Protein AF-A0A950SVM2-F1 (afdb_monomer)

Foldseek 3Di:
DKDWDAQEAEQQDDFPAFRTAIFDDDPNHTDPPWDKDKDDPPQQWDDDPRTITGRDHRNDFDWDKIKMFTDDPRDGPDIDIGIHGHDYWADAFDKDFDQDDWTAAPQAIWGFDDADPVQGQWGFIDGVNHGLPFIAGMWGQHDRRWIWGQHRVRWIWTWDDDPPRTDTDTDHDD

Secondary structure (DSSP, 8-state):
-EEES--EEETTPPTT-EEEEEEEEETTEE-TT-EEEEE-TT-SEEEETTEEEE-S---S-EEEEEEEEEEETTEEEEEEEEEEEEE--PPTT-EEETT--EEEETTEEEEEEEEPSSSTT-EEEEETTEEEEEEESEEEEETTTEEEEE-TTS-EEEEE--SSS-EEEEE---

Solvent-accessible surface area (backbone atoms only — not comparable to full-atom values): 9611 Å² total; per-residue (Å²): 84,68,47,69,77,48,50,71,46,47,23,55,39,53,60,70,42,70,58,24,52,54,49,42,31,58,99,86,41,76,58,80,84,55,46,72,47,72,63,57,96,82,41,49,52,40,77,54,97,61,17,41,18,28,48,28,80,39,82,66,57,46,77,44,78,43,37,37,36,37,30,44,97,89,37,79,78,41,76,41,76,44,65,35,38,27,41,64,39,39,58,64,74,45,69,37,50,87,58,45,67,74,50,38,24,83,92,40,41,36,34,48,48,63,69,37,86,92,44,77,81,23,11,30,36,18,52,74,84,41,74,70,89,44,53,25,40,36,42,35,23,30,89,52,28,38,44,34,33,28,31,94,87,69,47,21,29,36,57,45,83,54,101,83,79,44,48,77,44,82,52,66,78,127

Structure (mmCIF, N/CA/C/O backbone):
data_AF-A0A950SVM2-F1
#
_entry.id   AF-A0A950SVM2-F1
#
loop_
_atom_site.group_PDB
_atom_site.id
_atom_site.type_symbol
_atom_site.label_atom_id
_atom_site.label_alt_id
_atom_site.label_comp_id
_atom_site.label_asym_id
_atom_site.label_entity_id
_atom_site.label_seq_id
_atom_site.pdbx_PDB_ins_code
_atom_site.Cartn_x
_atom_site.Cartn_y
_atom_site.Cartn_z
_atom_site.occupancy
_atom_site.B_iso_or_equiv
_atom_site.auth_seq_id
_atom_site.auth_comp_id
_atom_site.auth_asym_id
_atom_site.auth_atom_id
_atom_site.pdbx_PDB_model_num
ATOM 1 N N . MET A 1 1 ? -11.374 -8.006 24.931 1.00 88.31 1 MET A N 1
ATOM 2 C CA . MET A 1 1 ? -10.190 -7.832 24.073 1.00 88.31 1 MET A CA 1
ATOM 3 C C . MET A 1 1 ? -10.632 -7.318 22.719 1.00 88.31 1 MET A C 1
ATOM 5 O O . MET A 1 1 ? -11.388 -8.010 22.036 1.00 88.31 1 MET A O 1
ATOM 9 N N . ILE A 1 2 ? -10.161 -6.131 22.343 1.00 92.56 2 ILE A N 1
ATOM 10 C CA . ILE A 1 2 ? -10.282 -5.590 20.989 1.00 92.56 2 ILE A CA 1
ATOM 11 C C . ILE A 1 2 ? -9.161 -6.179 20.123 1.00 92.56 2 ILE A C 1
ATOM 13 O O . ILE A 1 2 ? -8.022 -6.293 20.571 1.00 92.56 2 ILE A O 1
ATOM 17 N N . ALA A 1 3 ? -9.475 -6.564 18.891 1.00 90.25 3 ALA A N 1
ATOM 18 C CA . ALA A 1 3 ? -8.517 -7.049 17.905 1.00 90.25 3 ALA A CA 1
ATOM 19 C C . ALA A 1 3 ? -8.585 -6.212 16.621 1.00 90.25 3 ALA A C 1
ATOM 21 O O . ALA A 1 3 ? -9.658 -5.727 16.259 1.00 90.25 3 ALA A O 1
ATOM 22 N N . LEU A 1 4 ? -7.445 -6.101 15.932 1.00 91.31 4 LEU A N 1
ATOM 23 C CA . LEU A 1 4 ? -7.288 -5.434 14.640 1.00 91.31 4 LEU A CA 1
ATOM 24 C C . LEU A 1 4 ? -6.599 -6.384 13.652 1.00 91.31 4 LEU A C 1
ATOM 26 O O . LEU A 1 4 ? -5.620 -7.043 13.995 1.00 91.31 4 LEU A O 1
ATOM 30 N N . SER A 1 5 ? -7.107 -6.459 12.422 1.00 86.38 5 SER A N 1
ATOM 31 C CA . SER A 1 5 ? -6.646 -7.444 11.433 1.00 86.38 5 SER A CA 1
ATOM 32 C C . SER A 1 5 ? -5.294 -7.131 10.777 1.00 86.38 5 SER A C 1
ATOM 34 O O . SER A 1 5 ? -4.637 -8.049 10.293 1.00 86.38 5 SER A O 1
ATOM 36 N N . ILE A 1 6 ? -4.894 -5.858 10.699 1.00 83.06 6 ILE A N 1
ATOM 37 C CA . ILE A 1 6 ? -3.681 -5.394 10.003 1.00 83.06 6 ILE A CA 1
ATOM 38 C C . ILE A 1 6 ? -3.076 -4.233 10.796 1.00 83.06 6 ILE A C 1
ATOM 40 O O . ILE A 1 6 ? -3.796 -3.353 11.257 1.00 83.06 6 ILE A O 1
ATOM 44 N N . THR A 1 7 ? -1.749 -4.210 10.909 1.00 88.44 7 THR A N 1
ATOM 45 C CA . THR A 1 7 ? -1.000 -3.186 11.657 1.00 88.44 7 THR A CA 1
ATOM 46 C C . THR A 1 7 ? 0.146 -2.576 10.849 1.00 88.44 7 THR A C 1
ATOM 48 O O . THR A 1 7 ? 1.029 -1.939 11.409 1.00 88.44 7 THR A O 1
ATOM 51 N N . THR A 1 8 ? 0.198 -2.782 9.532 1.00 90.38 8 THR A N 1
ATOM 52 C CA . THR A 1 8 ? 1.242 -2.208 8.667 1.00 90.38 8 THR A C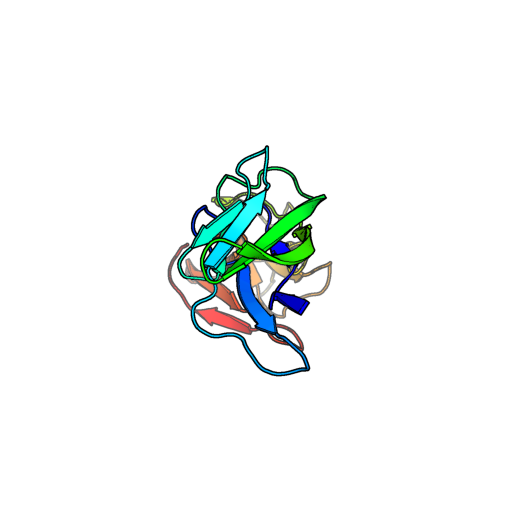A 1
ATOM 53 C C . THR A 1 8 ? 0.631 -1.692 7.375 1.00 90.38 8 THR A C 1
ATOM 55 O O . THR A 1 8 ? -0.076 -2.437 6.700 1.00 90.38 8 THR A O 1
ATOM 58 N N . ILE A 1 9 ? 0.912 -0.434 7.032 1.00 90.62 9 ILE A N 1
ATOM 59 C CA . ILE A 1 9 ? 0.386 0.241 5.838 1.00 90.62 9 ILE A CA 1
ATOM 60 C C . ILE A 1 9 ? 1.458 1.126 5.178 1.00 90.62 9 ILE A C 1
ATOM 62 O O . ILE A 1 9 ? 2.388 1.565 5.855 1.00 90.62 9 ILE A O 1
ATOM 66 N N . PRO A 1 10 ? 1.364 1.406 3.868 1.00 89.62 10 PRO A N 1
ATOM 67 C CA . PRO A 1 10 ? 2.272 2.330 3.188 1.00 89.62 10 PRO A CA 1
ATOM 68 C C . PRO A 1 10 ? 2.123 3.783 3.662 1.00 89.62 10 PRO A C 1
ATOM 70 O O . PRO A 1 10 ? 1.019 4.255 3.938 1.00 89.62 10 PRO A O 1
ATOM 73 N N . GLN A 1 11 ? 3.223 4.532 3.668 1.00 89.31 11 GLN A N 1
ATOM 74 C CA . GLN A 1 11 ? 3.195 5.996 3.674 1.00 89.31 11 GLN A CA 1
ATOM 75 C C . GLN A 1 11 ? 2.375 6.497 2.471 1.00 89.31 11 GLN A C 1
ATOM 77 O O . GLN A 1 11 ? 2.307 5.838 1.435 1.00 89.31 11 GLN A O 1
ATOM 82 N N . TYR A 1 12 ? 1.717 7.648 2.619 1.00 87.88 12 TYR A N 1
ATOM 83 C CA . TYR A 1 12 ? 0.799 8.213 1.617 1.00 87.88 12 TYR A CA 1
ATOM 84 C C . TYR A 1 12 ? -0.449 7.367 1.321 1.00 87.88 12 TYR A C 1
ATOM 86 O O . TYR A 1 12 ? -1.143 7.627 0.338 1.00 87.88 12 TYR A O 1
ATOM 94 N N . THR A 1 13 ? -0.786 6.398 2.180 1.00 86.81 13 THR A N 1
ATOM 95 C CA . THR A 1 13 ? -2.104 5.752 2.132 1.00 86.81 13 THR A CA 1
ATOM 96 C C . THR A 1 13 ? -3.196 6.824 2.214 1.00 86.81 13 THR A C 1
ATOM 98 O O . THR A 1 13 ? -3.182 7.669 3.109 1.00 86.81 13 THR A O 1
ATOM 101 N N . GLY A 1 14 ? -4.128 6.811 1.258 1.00 86.19 14 GLY A N 1
ATOM 102 C CA . GLY A 1 14 ? -5.170 7.831 1.152 1.00 86.19 14 GLY A CA 1
ATOM 103 C C . GLY A 1 14 ? -6.181 7.776 2.300 1.00 86.19 14 GLY A C 1
ATOM 104 O O . GLY A 1 14 ? -6.505 6.697 2.805 1.00 86.19 14 GLY A O 1
ATOM 105 N N . ALA A 1 15 ? -6.724 8.936 2.675 1.00 91.06 15 ALA A N 1
ATOM 106 C CA . ALA A 1 15 ? -7.782 9.037 3.678 1.00 91.06 15 ALA A CA 1
ATOM 107 C C . ALA A 1 15 ? -9.011 8.193 3.295 1.00 91.06 15 ALA A C 1
ATOM 109 O O . ALA A 1 15 ? -9.374 8.075 2.124 1.00 91.06 15 ALA A O 1
ATOM 110 N N . GLY A 1 16 ? -9.644 7.587 4.296 1.00 90.56 16 GLY A N 1
ATOM 111 C CA . GLY A 1 16 ? -10.746 6.641 4.135 1.00 90.56 16 GLY A CA 1
ATOM 112 C C . GLY A 1 16 ? -10.310 5.207 3.820 1.00 90.56 16 GLY A C 1
ATOM 113 O O . GLY A 1 16 ? -11.147 4.306 3.880 1.00 90.56 16 GLY A O 1
ATOM 114 N N . THR A 1 17 ? -9.025 4.959 3.534 1.00 90.25 17 THR A N 1
ATOM 115 C CA . THR A 1 17 ? -8.523 3.590 3.356 1.00 90.25 17 THR A CA 1
ATOM 116 C C . THR A 1 17 ? -8.658 2.822 4.664 1.00 90.25 17 THR A C 1
ATOM 118 O O . THR A 1 17 ? -8.170 3.261 5.706 1.00 90.25 17 THR A O 1
ATOM 121 N N . VAL A 1 18 ? -9.312 1.662 4.606 1.00 93.31 18 VAL A N 1
ATOM 122 C CA . VAL A 1 18 ? -9.438 0.761 5.752 1.00 93.31 18 VAL A CA 1
ATOM 123 C C . VAL A 1 18 ? -8.072 0.164 6.073 1.00 93.31 18 VAL A C 1
ATOM 125 O O . VAL A 1 18 ? -7.468 -0.505 5.238 1.00 93.31 18 VAL A O 1
ATOM 128 N N . VAL A 1 19 ? -7.614 0.392 7.301 1.00 92.00 19 VAL A N 1
ATOM 129 C CA . VAL A 1 19 ? -6.428 -0.250 7.867 1.00 92.00 19 VAL A CA 1
ATOM 130 C C . VAL A 1 19 ? -6.789 -1.676 8.243 1.00 92.00 19 VAL A C 1
ATOM 132 O O . VAL A 1 19 ? -6.152 -2.607 7.774 1.00 92.00 19 VAL A O 1
ATOM 135 N N . GLY A 1 20 ? -7.855 -1.869 9.022 1.00 92.44 20 GLY A N 1
ATOM 136 C CA . GLY A 1 20 ? -8.312 -3.198 9.412 1.00 92.44 20 GLY A CA 1
ATOM 137 C C . GLY A 1 20 ? -9.653 -3.191 10.134 1.00 92.44 20 GLY A C 1
ATOM 138 O O . GLY A 1 20 ? -10.120 -2.154 10.607 1.00 92.44 20 GLY A O 1
ATOM 139 N N . ALA A 1 21 ? -10.267 -4.368 10.222 1.00 93.94 21 ALA A N 1
ATOM 140 C CA . ALA A 1 21 ? -11.526 -4.547 10.933 1.00 93.94 21 ALA A CA 1
ATOM 141 C C . ALA A 1 21 ? -11.291 -4.593 12.444 1.00 93.94 21 ALA A C 1
ATOM 143 O O . ALA A 1 21 ? -10.360 -5.264 12.901 1.00 93.94 21 ALA A O 1
ATOM 144 N N . LEU A 1 22 ? -12.150 -3.908 13.201 1.00 95.12 22 LEU A N 1
ATOM 145 C CA . LEU A 1 22 ? -12.159 -3.959 14.657 1.00 95.12 22 LEU A CA 1
ATOM 146 C C . LEU A 1 22 ? -13.212 -4.959 15.128 1.00 95.12 22 LEU A C 1
ATOM 148 O O . LEU A 1 22 ? -14.338 -5.000 14.632 1.00 95.12 22 LEU A O 1
ATOM 152 N N . ALA A 1 23 ? -12.850 -5.759 16.122 1.00 94.44 23 ALA A N 1
ATOM 153 C CA . ALA A 1 23 ? -13.774 -6.659 16.798 1.00 94.44 23 ALA A CA 1
ATOM 154 C C . ALA A 1 23 ? -13.460 -6.684 18.289 1.00 94.44 23 ALA A C 1
ATOM 156 O O . ALA A 1 23 ? -12.293 -6.705 18.670 1.00 94.44 23 ALA A O 1
ATOM 157 N N . VAL A 1 24 ? -14.492 -6.714 19.130 1.00 95.75 24 VAL A N 1
ATOM 158 C CA . VAL A 1 24 ? -14.352 -6.838 20.584 1.00 95.75 24 VAL A CA 1
ATOM 159 C C . VAL A 1 24 ? -14.917 -8.175 21.049 1.00 95.75 24 VAL A C 1
ATOM 161 O O . VAL A 1 24 ? -16.002 -8.591 20.641 1.00 95.75 24 VAL A O 1
ATOM 164 N N . TYR A 1 25 ? -14.162 -8.849 21.913 1.00 93.81 25 TYR A N 1
ATOM 165 C CA . TYR A 1 25 ? -14.512 -10.149 22.474 1.00 93.81 25 TYR A CA 1
ATOM 166 C C . TYR A 1 25 ? -14.566 -10.096 23.998 1.00 93.81 25 TYR A C 1
ATOM 168 O O . TYR A 1 25 ? -13.667 -9.539 24.634 1.00 93.81 25 TYR A O 1
ATOM 176 N N . GLN A 1 26 ? -15.553 -10.765 24.590 1.00 91.38 26 GLN A N 1
ATOM 177 C CA . GLN A 1 26 ? -15.627 -11.031 26.026 1.00 91.38 26 GLN A CA 1
ATOM 178 C C . GLN A 1 26 ? -15.654 -12.542 26.242 1.00 91.38 26 GLN A C 1
ATOM 180 O O . GLN A 1 26 ? -16.495 -13.237 25.677 1.00 91.38 26 GLN A O 1
ATOM 185 N N . ASN A 1 27 ? -14.707 -13.068 27.024 1.00 90.56 27 ASN A N 1
ATOM 186 C CA . ASN A 1 27 ? -14.561 -14.511 27.262 1.00 90.56 27 ASN A CA 1
ATOM 187 C C . ASN A 1 27 ? -14.539 -15.348 25.961 1.00 90.56 27 ASN A C 1
ATOM 189 O O . ASN A 1 27 ? -15.107 -16.434 25.900 1.00 90.56 27 ASN A O 1
ATOM 193 N N . GLY A 1 28 ? -13.906 -14.819 24.907 1.00 89.19 28 GLY A N 1
ATOM 194 C CA . GLY A 1 28 ? -13.787 -15.474 23.599 1.00 89.19 28 GLY A CA 1
ATOM 195 C C . GLY A 1 28 ? -15.005 -15.340 22.676 1.00 89.19 28 GLY A C 1
ATOM 196 O O . GLY A 1 28 ? -14.949 -15.811 21.545 1.00 89.19 28 GLY A O 1
ATOM 197 N N . VAL A 1 29 ? -16.081 -14.676 23.108 1.00 92.25 29 VAL A N 1
ATOM 198 C CA . VAL A 1 29 ? -17.292 -14.453 22.302 1.00 92.25 29 VAL A CA 1
ATOM 199 C C . VAL A 1 29 ? -17.315 -13.021 21.778 1.00 92.25 29 VAL A C 1
ATOM 201 O O . VAL A 1 29 ? -17.094 -12.083 22.542 1.00 92.25 29 VAL A O 1
ATOM 204 N N . ALA A 1 30 ? -17.578 -12.852 20.480 1.00 92.06 30 ALA A N 1
ATOM 205 C CA . ALA A 1 30 ? -17.699 -11.534 19.864 1.00 92.06 30 ALA A CA 1
ATOM 206 C C . ALA A 1 30 ? -18.916 -10.784 20.424 1.00 92.06 30 ALA A C 1
ATOM 208 O O . ALA A 1 30 ? -20.021 -11.327 20.485 1.00 92.06 30 ALA A O 1
ATOM 209 N N . ILE A 1 31 ? -18.718 -9.525 20.804 1.00 92.19 31 ILE A N 1
ATOM 210 C CA . ILE A 1 31 ? -19.791 -8.658 21.286 1.00 92.19 31 ILE A CA 1
ATOM 211 C C . ILE A 1 31 ? -20.386 -7.911 20.094 1.00 92.19 31 ILE A C 1
A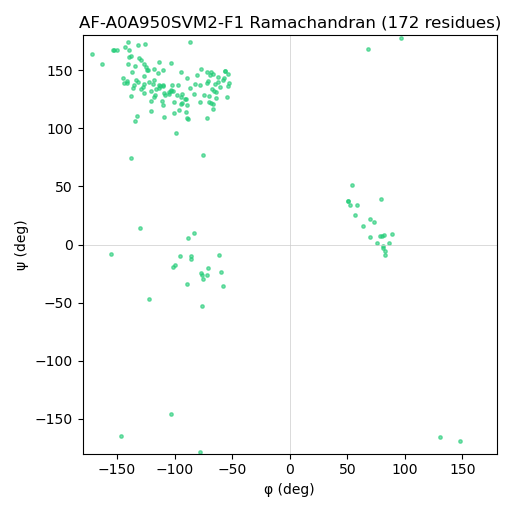TOM 213 O O . ILE A 1 31 ? -19.726 -7.094 19.455 1.00 92.19 31 ILE A O 1
ATOM 217 N N . SER A 1 32 ? -21.650 -8.207 19.788 1.00 89.94 32 SER A N 1
ATOM 218 C CA . SER A 1 32 ? -22.410 -7.514 18.746 1.00 89.94 32 SER A CA 1
ATOM 219 C C . SER A 1 32 ? -22.954 -6.179 19.257 1.00 89.94 32 SER A C 1
ATOM 221 O O . SER A 1 32 ? -23.349 -6.067 20.415 1.00 89.94 32 SER A O 1
ATOM 223 N N . GLY A 1 33 ? -23.030 -5.180 18.375 1.00 86.44 33 GLY A N 1
ATOM 224 C CA . GLY A 1 33 ? -23.607 -3.867 18.687 1.00 86.44 33 GLY A CA 1
ATOM 225 C C . GLY A 1 33 ? -22.695 -2.935 19.488 1.00 86.44 33 GLY A C 1
ATOM 226 O O . GLY A 1 33 ? -23.142 -1.861 19.885 1.00 86.44 33 GLY A O 1
ATOM 227 N N . ALA A 1 34 ? -21.434 -3.316 19.710 1.00 92.94 34 ALA A N 1
ATOM 228 C CA . ALA A 1 34 ? -20.428 -2.389 20.205 1.00 92.94 34 ALA A CA 1
ATOM 229 C C . ALA A 1 34 ? -20.060 -1.373 19.113 1.00 92.94 34 ALA A C 1
ATOM 231 O O . ALA A 1 34 ? -19.935 -1.721 17.937 1.00 92.94 34 ALA A O 1
ATOM 232 N N . THR A 1 35 ? -19.863 -0.124 19.512 1.00 95.56 35 THR A N 1
ATOM 233 C CA . THR A 1 35 ? -19.249 0.917 18.684 1.00 95.56 35 THR A CA 1
ATOM 234 C C . THR A 1 35 ? -17.810 1.134 19.122 1.00 95.56 35 THR A C 1
ATOM 236 O O . THR A 1 35 ? -17.472 0.880 20.276 1.00 95.56 35 THR A O 1
ATOM 239 N N . PHE A 1 36 ? -16.973 1.643 18.224 1.00 96.31 36 PHE A N 1
ATOM 240 C CA . PHE A 1 36 ? -15.585 1.965 18.534 1.00 96.31 36 PHE A CA 1
ATOM 241 C C . PHE A 1 36 ? -15.386 3.473 18.534 1.00 96.31 36 PHE A C 1
ATOM 243 O O . PHE A 1 36 ? -15.899 4.163 17.651 1.00 96.31 36 PHE A O 1
ATOM 250 N N . LEU A 1 37 ? -14.649 3.965 19.521 1.00 95.06 37 LEU A N 1
ATOM 251 C CA . LEU A 1 37 ? -14.170 5.338 19.595 1.00 95.06 37 LEU A CA 1
ATOM 252 C C . LEU A 1 37 ? -12.650 5.321 19.500 1.00 95.06 37 LEU A C 1
ATOM 254 O O . LEU A 1 37 ? -12.015 4.366 19.942 1.00 95.06 37 LEU A O 1
ATOM 258 N N . ILE A 1 38 ? -12.085 6.364 18.908 1.00 94.00 38 ILE A N 1
ATOM 259 C CA . ILE A 1 38 ? -10.643 6.537 18.780 1.00 94.00 38 ILE A CA 1
ATOM 260 C C . ILE A 1 38 ? -10.222 7.771 19.568 1.00 94.00 38 ILE A C 1
ATOM 262 O O . ILE A 1 38 ? -10.853 8.823 19.462 1.00 94.00 38 ILE A O 1
ATOM 266 N N . GLU A 1 39 ? -9.160 7.626 20.347 1.00 88.81 39 GLU A N 1
ATOM 267 C CA . GLU A 1 39 ? -8.416 8.754 20.894 1.00 88.81 39 GLU A CA 1
ATOM 268 C C . GLU A 1 39 ? -7.196 8.957 19.991 1.00 88.81 39 GLU A C 1
ATOM 270 O O . GLU A 1 39 ? -6.199 8.244 20.104 1.00 88.81 39 GLU A O 1
ATOM 275 N N . ASP A 1 40 ? -7.319 9.882 19.039 1.00 80.44 40 ASP A N 1
ATOM 276 C CA . ASP A 1 40 ? -6.229 10.285 18.153 1.00 80.44 40 ASP A CA 1
ATOM 277 C C . ASP A 1 40 ? -6.175 11.812 18.061 1.00 80.44 40 ASP A C 1
ATOM 279 O O . ASP A 1 40 ? -7.006 12.455 17.413 1.00 80.44 40 ASP A O 1
ATOM 283 N N . ASP A 1 41 ? -5.175 12.387 18.722 1.00 75.25 41 ASP A N 1
ATOM 284 C CA . ASP A 1 41 ? -4.966 13.831 18.787 1.00 75.25 41 ASP A CA 1
ATOM 285 C C . ASP A 1 41 ? -4.498 14.420 17.446 1.00 75.25 41 ASP A C 1
ATOM 287 O O . ASP A 1 41 ? -4.629 15.627 17.225 1.00 75.25 41 ASP A O 1
ATOM 291 N N . GLN A 1 42 ? -3.951 13.599 16.540 1.00 80.88 42 GLN A N 1
ATOM 292 C CA . GLN A 1 42 ? -3.442 14.046 15.241 1.00 80.88 42 GLN A CA 1
ATOM 293 C C . GLN A 1 42 ? -4.455 13.892 14.097 1.00 80.88 42 GLN A C 1
ATOM 295 O O . GLN A 1 42 ? -4.242 14.456 13.024 1.00 80.88 42 GLN A O 1
ATOM 300 N N . SER A 1 43 ? -5.585 13.209 14.327 1.00 86.81 43 SER A N 1
ATOM 301 C CA . SER A 1 43 ? -6.583 12.884 13.287 1.00 86.81 43 SER A CA 1
ATOM 302 C C . SER A 1 43 ? -6.004 12.099 12.096 1.00 86.81 43 SER A C 1
ATOM 304 O O . SER A 1 43 ? -6.538 12.146 10.984 1.00 86.81 43 SER A O 1
ATOM 306 N N . ASP A 1 44 ? -4.915 11.368 12.325 1.00 91.38 44 ASP A N 1
ATOM 307 C CA . ASP A 1 44 ? -4.263 10.500 11.348 1.00 91.38 44 ASP A CA 1
ATOM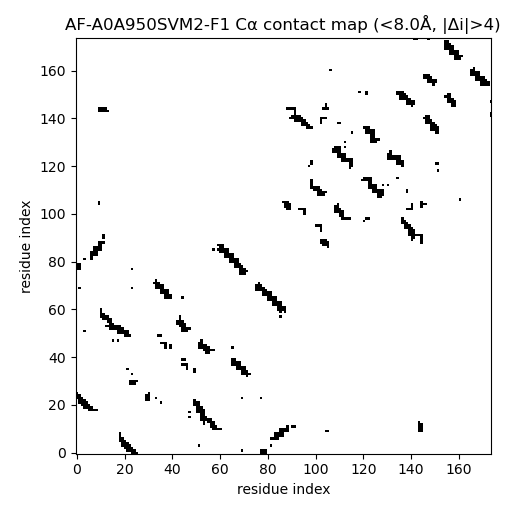 308 C C . ASP A 1 44 ? -5.101 9.245 11.069 1.00 91.38 44 ASP A C 1
ATOM 310 O O . ASP A 1 44 ? -5.066 8.693 9.965 1.00 91.38 44 ASP A O 1
ATOM 314 N N . PHE A 1 45 ? -5.923 8.832 12.034 1.00 94.88 45 PHE A N 1
ATOM 315 C CA . PHE A 1 45 ? -6.807 7.678 11.980 1.00 94.88 45 PHE A CA 1
ATOM 316 C C . PHE A 1 45 ? -8.244 8.032 12.374 1.00 94.88 45 PHE A C 1
ATOM 318 O O . PHE A 1 45 ? -8.541 9.031 13.023 1.00 94.88 45 PHE A O 1
ATOM 325 N N . THR A 1 46 ? -9.181 7.191 11.946 1.00 95.50 46 THR A N 1
ATOM 326 C CA . THR A 1 46 ? -10.607 7.356 12.221 1.00 95.50 46 THR A CA 1
ATOM 327 C C . THR A 1 46 ? -11.323 6.009 12.292 1.00 95.50 46 THR A C 1
ATOM 329 O O . THR A 1 46 ? -10.788 4.979 11.876 1.00 95.50 46 THR A O 1
ATOM 332 N N . ILE A 1 47 ? -12.557 6.015 12.795 1.00 95.69 47 ILE A N 1
ATOM 333 C CA . ILE A 1 47 ? -13.442 4.849 12.792 1.00 95.69 47 ILE A CA 1
ATOM 334 C C . ILE A 1 47 ? -14.450 4.986 11.652 1.00 95.69 47 ILE A C 1
ATOM 336 O O . ILE A 1 47 ? -15.226 5.938 11.605 1.00 95.69 47 ILE A O 1
ATOM 340 N N . SER A 1 48 ? -14.485 4.000 10.756 1.00 93.69 48 SER A N 1
ATOM 341 C CA . SER A 1 48 ? -15.431 3.952 9.637 1.00 93.69 48 SER A CA 1
ATOM 342 C C . SER A 1 48 ? -16.089 2.580 9.537 1.00 93.69 48 SER A C 1
ATOM 344 O O . SER A 1 48 ? -15.441 1.580 9.223 1.00 93.69 48 SER A O 1
ATOM 346 N N . GLY A 1 49 ? -17.389 2.514 9.840 1.00 89.31 49 GLY A N 1
ATOM 347 C CA . GLY A 1 49 ? -18.185 1.289 9.699 1.00 89.31 49 GLY A CA 1
ATOM 348 C C . GLY A 1 49 ? -17.670 0.096 10.514 1.00 89.31 49 GLY A C 1
ATOM 349 O O . GLY A 1 49 ? -17.748 -1.032 10.041 1.00 89.31 49 GLY A O 1
ATOM 350 N N . GLY A 1 50 ? -17.106 0.339 11.704 1.00 91.25 50 GLY A N 1
ATOM 351 C CA . GLY A 1 50 ? -16.496 -0.705 12.540 1.00 91.25 50 GLY A CA 1
ATOM 352 C C . GLY A 1 50 ? -15.060 -1.076 12.152 1.00 91.25 50 GLY A C 1
ATOM 353 O O . GLY A 1 50 ? -14.506 -2.026 12.693 1.00 91.25 50 GLY A O 1
ATOM 354 N N . ASN A 1 51 ? -14.443 -0.330 11.238 1.00 93.94 51 ASN A N 1
ATOM 355 C CA . ASN A 1 51 ? -13.045 -0.498 10.864 1.00 93.94 51 ASN A CA 1
ATOM 356 C C . ASN A 1 51 ? -12.209 0.675 11.366 1.00 93.94 51 ASN A C 1
ATOM 358 O O . ASN A 1 51 ? -12.691 1.810 11.414 1.00 93.94 51 ASN A O 1
ATOM 362 N N . LEU A 1 52 ? -10.938 0.406 11.649 1.00 95.44 52 LEU A N 1
ATOM 363 C CA . LEU A 1 52 ? -9.927 1.450 11.700 1.00 95.44 52 LEU A CA 1
ATOM 364 C C . LEU A 1 52 ? -9.606 1.865 10.262 1.00 95.44 52 LEU A C 1
ATOM 366 O O . LEU A 1 52 ? -9.323 1.013 9.416 1.00 95.44 52 LEU A O 1
ATOM 370 N N . ALA A 1 53 ? -9.646 3.160 9.983 1.00 94.94 53 ALA A N 1
ATOM 371 C CA . ALA A 1 53 ? -9.320 3.734 8.686 1.00 94.94 53 ALA A CA 1
ATOM 372 C C . ALA A 1 53 ? -8.338 4.897 8.843 1.00 94.94 53 ALA A C 1
ATOM 374 O O . ALA A 1 53 ? -8.205 5.472 9.921 1.00 94.94 53 ALA A O 1
ATOM 375 N N . VAL A 1 54 ? -7.662 5.249 7.755 1.00 94.00 54 VAL A N 1
ATOM 376 C CA . VAL A 1 54 ? -6.817 6.444 7.694 1.00 94.00 54 VAL A CA 1
ATOM 377 C C . VAL A 1 54 ? -7.713 7.687 7.714 1.00 94.00 54 VAL A C 1
ATOM 379 O O . VAL A 1 54 ? -8.599 7.826 6.871 1.00 94.00 54 VAL A O 1
ATOM 382 N N . GLY A 1 55 ? -7.512 8.570 8.689 1.00 93.12 55 GLY A N 1
ATOM 383 C CA . GLY A 1 55 ? -8.243 9.828 8.860 1.00 93.12 55 GLY A CA 1
ATOM 384 C C . GLY A 1 55 ? -7.603 11.000 8.112 1.00 93.12 55 GLY A C 1
ATOM 385 O O . GLY A 1 55 ? -8.318 11.839 7.565 1.00 93.12 55 GLY A O 1
ATOM 386 N N . GLY A 1 56 ? -6.270 11.008 8.014 1.00 87.69 56 GLY A N 1
ATOM 387 C CA . GLY A 1 56 ? -5.478 12.096 7.440 1.00 87.69 56 GLY A CA 1
ATOM 388 C C . GLY A 1 56 ? -4.301 11.609 6.594 1.00 87.69 56 GLY A C 1
ATOM 389 O O . GLY A 1 56 ? -4.038 10.417 6.475 1.00 87.69 56 GLY A O 1
ATOM 390 N N . ALA A 1 57 ? -3.589 12.530 5.943 1.00 79.94 57 ALA A N 1
ATOM 391 C CA . ALA A 1 57 ? -2.457 12.165 5.095 1.00 79.94 57 ALA A CA 1
ATOM 392 C C . ALA A 1 57 ? -1.248 11.702 5.933 1.00 79.94 57 ALA A C 1
ATOM 394 O O . ALA A 1 57 ? -0.547 12.520 6.529 1.00 79.94 57 ALA A O 1
ATOM 395 N N . LEU A 1 58 ? -0.940 10.402 5.890 1.00 87.44 58 LEU A N 1
ATOM 396 C CA . LEU A 1 58 ? 0.225 9.800 6.552 1.00 87.44 58 LEU A CA 1
ATOM 397 C C . LEU A 1 58 ? 1.520 10.111 5.787 1.00 87.44 58 LEU A C 1
ATOM 399 O O . LEU A 1 58 ? 2.042 9.295 5.024 1.00 87.44 58 LEU A O 1
ATOM 403 N N . SER A 1 59 ? 2.008 11.340 5.944 1.00 84.81 59 SER A N 1
ATOM 404 C CA . SER A 1 59 ? 3.169 11.864 5.212 1.00 84.81 59 SER A CA 1
ATOM 405 C C . SER A 1 59 ? 4.519 11.541 5.851 1.00 84.81 59 SER A C 1
ATOM 407 O O . SER A 1 59 ? 5.547 11.747 5.206 1.00 84.81 59 SER A O 1
ATOM 409 N N . VAL A 1 60 ? 4.534 11.007 7.074 1.00 89.44 60 VAL A N 1
ATOM 410 C CA . VAL A 1 60 ? 5.747 10.630 7.807 1.00 89.44 60 VAL A CA 1
ATOM 411 C C . VAL A 1 60 ? 5.722 9.118 8.051 1.00 89.44 60 VAL A C 1
ATOM 413 O O . VAL A 1 60 ? 4.715 8.597 8.521 1.00 89.44 60 VAL A O 1
ATOM 416 N N . PRO A 1 61 ? 6.786 8.372 7.713 1.00 91.75 61 PRO A N 1
ATOM 417 C CA . PRO A 1 61 ? 6.863 6.962 8.062 1.00 91.75 61 PRO A CA 1
ATOM 418 C C . PRO A 1 61 ? 7.219 6.796 9.543 1.00 91.75 61 PRO A C 1
ATOM 420 O O . PRO A 1 61 ? 7.938 7.615 10.118 1.00 91.75 61 PRO A O 1
ATOM 423 N N . GLY A 1 62 ? 6.772 5.703 10.150 1.00 93.19 62 GLY A N 1
ATOM 424 C CA . GLY A 1 62 ? 7.047 5.409 11.549 1.00 93.19 62 GLY A CA 1
ATOM 425 C C . GLY A 1 62 ? 5.927 4.640 12.230 1.00 93.19 62 GLY A C 1
ATOM 426 O O . GLY A 1 62 ? 5.004 4.139 11.592 1.00 93.19 62 GLY A O 1
ATOM 427 N N . TYR A 1 63 ? 6.032 4.542 13.550 1.00 93.38 63 TYR A N 1
ATOM 428 C CA . TYR A 1 63 ? 5.037 3.882 14.381 1.00 93.38 63 TYR A CA 1
ATOM 429 C C . TYR A 1 63 ? 4.044 4.901 14.928 1.00 93.38 63 TYR A C 1
ATOM 431 O O . TYR A 1 63 ? 4.441 5.874 15.566 1.00 93.38 63 TYR A O 1
ATOM 439 N N . TYR A 1 64 ? 2.765 4.632 14.707 1.00 92.88 64 TYR A N 1
ATOM 440 C CA . TYR A 1 64 ? 1.651 5.417 15.211 1.00 92.88 64 TYR A CA 1
ATOM 441 C C . TYR A 1 64 ? 0.917 4.594 16.260 1.00 92.88 64 TYR A C 1
ATOM 443 O O . TYR A 1 64 ? 0.495 3.471 15.980 1.00 92.88 64 TYR A O 1
ATOM 451 N N . ASN A 1 65 ? 0.784 5.132 17.469 1.00 92.56 65 ASN A N 1
ATOM 452 C CA . ASN A 1 65 ? 0.001 4.490 18.516 1.00 92.56 65 ASN A CA 1
ATOM 453 C C . ASN A 1 65 ? -1.436 4.979 18.419 1.00 92.56 65 ASN A C 1
ATOM 455 O O . ASN A 1 65 ? -1.689 6.178 18.441 1.00 92.56 65 ASN A O 1
ATOM 459 N N . VAL A 1 66 ? -2.360 4.036 18.308 1.00 93.81 66 VAL A N 1
ATOM 460 C CA . VAL A 1 66 ? -3.783 4.299 18.151 1.00 93.81 66 VAL A CA 1
ATOM 461 C C . VAL A 1 66 ? -4.517 3.653 19.307 1.00 93.81 66 VAL A C 1
ATOM 463 O O . VAL A 1 66 ? -4.537 2.425 19.423 1.00 93.81 66 VAL A O 1
ATOM 466 N N . LYS A 1 67 ? -5.136 4.476 20.150 1.00 95.00 67 LYS A N 1
ATOM 467 C CA . LYS A 1 67 ? -5.962 4.001 21.253 1.00 95.00 67 LYS A CA 1
ATOM 468 C C . LYS A 1 67 ? -7.420 3.927 20.814 1.00 95.00 67 LYS A C 1
ATOM 470 O O . LYS A 1 67 ? -7.967 4.877 20.255 1.00 95.00 67 LYS A O 1
ATOM 475 N N . VAL A 1 68 ? -8.038 2.778 21.061 1.00 95.94 68 VAL A N 1
ATOM 476 C CA . VAL A 1 68 ? -9.422 2.481 20.694 1.00 95.94 68 VAL A CA 1
ATOM 477 C C . VAL A 1 68 ? -10.181 2.004 21.919 1.00 95.94 68 VAL A C 1
ATOM 479 O O . VAL A 1 68 ? -9.760 1.060 22.588 1.00 95.94 68 VAL A O 1
ATOM 482 N N . ASP A 1 69 ? -11.345 2.600 22.144 1.00 96.25 69 ASP A N 1
ATOM 483 C CA . ASP A 1 69 ? -12.311 2.142 23.133 1.00 96.25 69 ASP A CA 1
ATOM 484 C C . ASP A 1 69 ? -13.460 1.409 22.444 1.00 96.25 69 ASP A C 1
ATOM 486 O O . ASP A 1 69 ? -14.042 1.894 21.470 1.00 96.25 69 ASP A O 1
ATOM 490 N N . ALA A 1 70 ? -13.823 0.244 22.973 1.00 96.31 70 ALA A N 1
ATOM 491 C CA . ALA A 1 70 ? -15.065 -0.427 22.630 1.00 96.31 70 ALA A CA 1
ATOM 492 C C . ALA A 1 70 ? -16.155 0.031 23.597 1.00 96.31 70 ALA A C 1
ATOM 494 O O . ALA A 1 70 ? -16.024 -0.105 24.814 1.00 96.31 70 ALA A O 1
ATOM 495 N N . VAL A 1 71 ? -17.258 0.531 23.051 1.00 95.50 71 VAL A N 1
ATOM 496 C CA . VAL A 1 71 ? -18.389 1.059 23.812 1.00 95.50 71 VAL A CA 1
ATOM 497 C C . VAL A 1 71 ? -19.630 0.232 23.517 1.00 95.50 71 VAL A C 1
ATOM 499 O O . VAL A 1 71 ? -20.015 0.067 22.362 1.00 95.50 71 VAL A O 1
ATOM 502 N N . ALA A 1 72 ? -20.291 -0.257 24.562 1.00 93.50 72 ALA A N 1
ATOM 503 C CA . ALA A 1 72 ? -21.591 -0.910 24.463 1.00 93.50 72 ALA A CA 1
ATOM 504 C C . ALA A 1 72 ? -22.555 -0.279 25.468 1.00 93.50 72 ALA A C 1
ATOM 506 O O . ALA A 1 72 ? -22.202 -0.046 26.623 1.00 93.50 72 ALA A O 1
ATOM 507 N N . SER A 1 73 ? -23.775 0.029 25.021 1.00 91.75 73 SER A N 1
ATOM 508 C CA . SER A 1 73 ? -24.807 0.665 25.857 1.00 91.75 73 SER A CA 1
ATOM 509 C C . SER A 1 73 ? -24.335 1.949 26.565 1.00 91.75 73 SER A C 1
ATOM 511 O O . SER A 1 73 ? -24.745 2.231 27.688 1.00 91.75 73 SER A O 1
ATOM 513 N N . GLY A 1 74 ? -23.457 2.723 25.915 1.00 90.81 74 GLY A N 1
ATOM 514 C CA . GLY A 1 74 ? -22.913 3.978 26.448 1.00 90.81 74 GLY A CA 1
ATOM 515 C C . GLY A 1 74 ? -21.775 3.825 27.463 1.00 90.81 74 GLY A C 1
ATOM 516 O O . GLY A 1 74 ? -21.357 4.823 28.040 1.00 90.81 74 GLY A O 1
ATOM 517 N N . VAL A 1 75 ? -21.264 2.609 27.681 1.00 93.56 75 VAL A N 1
ATOM 518 C CA . VAL A 1 75 ? -20.166 2.332 28.619 1.00 93.56 75 VAL A CA 1
ATOM 519 C C . VAL A 1 75 ? -18.975 1.743 27.870 1.00 93.56 75 VAL A C 1
ATOM 521 O O . VAL A 1 75 ? -19.154 0.879 27.011 1.00 93.56 75 VAL A O 1
ATOM 524 N N . ILE A 1 76 ? -17.763 2.190 28.212 1.00 95.31 76 ILE A N 1
ATOM 525 C CA . ILE A 1 76 ? -16.523 1.563 27.740 1.00 95.31 76 ILE A CA 1
ATOM 526 C C . ILE A 1 76 ? -16.435 0.167 28.360 1.00 95.31 76 ILE A C 1
ATOM 528 O O . ILE A 1 76 ? -16.375 0.017 29.580 1.00 95.31 76 ILE A O 1
ATOM 532 N N . ILE A 1 77 ? -16.463 -0.853 27.509 1.00 94.75 77 ILE A N 1
ATOM 533 C CA . ILE A 1 77 ? -16.370 -2.262 27.905 1.00 94.75 77 ILE A CA 1
ATOM 534 C C . ILE A 1 77 ? -14.961 -2.825 27.719 1.00 94.75 77 ILE A C 1
ATOM 536 O O . ILE A 1 77 ? -14.657 -3.882 28.270 1.00 94.75 77 ILE A O 1
ATOM 540 N N . ASP A 1 78 ? -14.125 -2.146 26.932 1.00 95.62 78 ASP A N 1
ATOM 541 C CA . ASP A 1 78 ? -12.730 -2.505 26.702 1.00 95.62 78 ASP A CA 1
ATOM 542 C C . ASP A 1 78 ? -11.952 -1.329 26.098 1.00 95.62 78 ASP A C 1
ATOM 544 O O . ASP A 1 78 ? -12.538 -0.499 25.403 1.00 95.62 78 ASP A O 1
ATOM 548 N N . THR A 1 79 ? -10.637 -1.323 26.297 1.00 95.31 79 THR A N 1
ATOM 549 C CA . THR A 1 79 ? -9.704 -0.343 25.727 1.00 95.31 79 THR A CA 1
ATOM 550 C C . THR A 1 79 ? -8.476 -1.084 25.214 1.00 95.31 79 THR A C 1
ATOM 552 O O . THR A 1 79 ? -7.933 -1.946 25.907 1.00 95.31 79 THR A O 1
ATOM 555 N N . ALA A 1 80 ? -8.016 -0.747 24.013 1.00 94.19 80 ALA A N 1
ATOM 556 C CA . ALA A 1 80 ? -6.808 -1.316 23.431 1.00 94.19 80 ALA A CA 1
ATOM 557 C C . ALA A 1 80 ? -5.959 -0.245 22.752 1.00 94.19 80 ALA A C 1
ATOM 559 O O . ALA A 1 80 ? -6.479 0.706 22.174 1.00 94.19 80 ALA A O 1
ATOM 560 N N . GLU A 1 81 ? -4.647 -0.449 22.776 1.00 93.94 81 GLU A N 1
ATOM 561 C CA . GLU A 1 81 ? -3.695 0.323 21.987 1.00 93.94 81 GLU A CA 1
ATOM 562 C C . GLU A 1 81 ? -3.129 -0.561 20.878 1.00 93.94 81 GLU A C 1
ATOM 564 O O . GLU A 1 81 ? -2.683 -1.687 21.115 1.00 93.94 81 GLU A O 1
ATOM 569 N N . PHE A 1 82 ? -3.146 -0.039 19.658 1.00 93.19 82 PHE A N 1
ATOM 570 C CA . PHE A 1 82 ? -2.543 -0.663 18.493 1.00 93.19 82 PHE A CA 1
ATOM 571 C C . PHE A 1 82 ? -1.372 0.180 18.021 1.00 93.19 82 PHE A C 1
ATOM 573 O O . PHE A 1 82 ? -1.477 1.398 17.913 1.00 93.19 82 PHE A O 1
ATOM 580 N N . THR A 1 83 ? -0.274 -0.474 17.663 1.00 93.00 83 THR A N 1
ATOM 581 C CA . THR A 1 83 ? 0.814 0.185 16.946 1.00 93.00 83 THR A CA 1
ATOM 582 C C . THR A 1 83 ? 0.647 -0.073 15.455 1.00 93.00 83 THR A C 1
ATOM 584 O O . THR A 1 83 ? 0.741 -1.215 15.005 1.00 93.00 83 THR A O 1
ATOM 587 N N . ILE A 1 84 ? 0.417 0.988 14.688 1.00 93.69 84 ILE A N 1
ATOM 588 C CA . ILE A 1 84 ? 0.382 0.955 13.229 1.00 93.69 84 ILE A CA 1
ATOM 589 C C . ILE A 1 84 ? 1.761 1.341 12.700 1.00 93.69 84 ILE A C 1
ATOM 591 O O . ILE A 1 84 ? 2.270 2.424 12.972 1.00 93.69 84 ILE A O 1
ATOM 595 N N . ASN A 1 85 ? 2.376 0.443 11.942 1.00 93.31 85 ASN A N 1
ATOM 596 C CA . ASN A 1 85 ? 3.637 0.675 11.259 1.00 93.31 85 ASN A CA 1
ATOM 597 C C . ASN A 1 85 ? 3.381 1.274 9.870 1.00 93.31 85 ASN A C 1
ATOM 599 O O . ASN A 1 85 ? 2.926 0.580 8.958 1.00 93.31 85 ASN A O 1
ATOM 603 N N . VAL A 1 86 ? 3.684 2.557 9.706 1.00 92.19 86 VAL A N 1
ATOM 604 C CA . VAL A 1 86 ? 3.654 3.247 8.417 1.00 92.19 86 VAL A CA 1
ATOM 605 C C . VAL A 1 86 ? 5.020 3.106 7.759 1.00 92.19 86 VAL A C 1
ATOM 607 O O . VAL A 1 86 ? 6.004 3.709 8.193 1.00 92.19 86 VAL A O 1
ATOM 610 N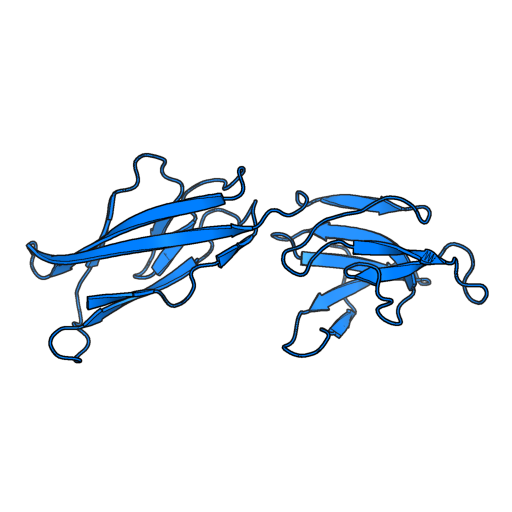 N . VAL A 1 87 ? 5.092 2.301 6.701 1.00 90.94 87 VAL A N 1
ATOM 611 C CA . VAL A 1 87 ? 6.352 2.028 6.000 1.00 90.94 87 VAL A CA 1
ATOM 612 C C . VAL A 1 87 ? 6.627 3.084 4.940 1.00 90.94 87 VAL A C 1
ATOM 614 O O . VAL A 1 87 ? 5.743 3.446 4.168 1.00 90.94 87 VAL A O 1
ATOM 617 N N . ALA A 1 88 ? 7.867 3.569 4.885 1.00 91.56 88 ALA A N 1
ATOM 618 C CA . ALA A 1 88 ? 8.267 4.564 3.899 1.00 91.56 88 ALA A CA 1
ATOM 619 C C . ALA A 1 88 ? 8.084 4.036 2.469 1.00 91.56 88 ALA A C 1
ATOM 621 O O . ALA A 1 88 ? 8.495 2.917 2.159 1.00 91.56 88 ALA A O 1
ATOM 622 N N . VAL A 1 89 ? 7.519 4.868 1.596 1.00 93.44 89 VAL A N 1
ATOM 623 C CA . VAL A 1 89 ? 7.424 4.618 0.150 1.00 93.44 89 VAL A CA 1
ATOM 624 C C . VAL A 1 89 ? 7.690 5.917 -0.603 1.00 93.44 89 VAL A C 1
ATOM 626 O O . VAL A 1 89 ? 7.629 7.001 -0.028 1.00 93.44 89 VAL A O 1
ATOM 629 N N . SER A 1 90 ? 8.017 5.838 -1.889 1.00 94.81 90 SER A N 1
ATOM 630 C CA . SER A 1 90 ? 8.058 7.040 -2.720 1.00 94.81 90 SER A CA 1
ATOM 631 C C . SER A 1 90 ? 6.637 7.580 -2.930 1.00 94.81 90 SER A C 1
ATOM 633 O O . SER A 1 90 ? 5.707 6.781 -3.030 1.00 94.81 90 SER A O 1
ATOM 635 N N . PRO A 1 91 ? 6.452 8.909 -3.020 1.00 91.44 91 PRO A N 1
ATOM 636 C CA . PRO A 1 91 ? 5.151 9.495 -3.331 1.00 91.44 91 PRO A CA 1
ATOM 637 C C . PRO A 1 91 ? 4.567 8.969 -4.644 1.00 91.44 91 PRO A C 1
ATOM 639 O O . PRO A 1 91 ? 5.310 8.701 -5.593 1.00 91.44 91 PRO A O 1
ATOM 642 N N . ASP A 1 92 ? 3.242 8.907 -4.728 1.00 90.62 92 ASP A N 1
ATOM 643 C CA . ASP A 1 92 ? 2.554 8.616 -5.986 1.00 90.62 92 ASP A CA 1
ATOM 644 C C . ASP A 1 92 ? 2.934 9.641 -7.078 1.00 90.62 92 ASP A C 1
ATOM 646 O O . ASP A 1 92 ? 3.128 10.830 -6.809 1.00 90.62 92 ASP A O 1
ATOM 650 N N . GLY A 1 93 ? 3.086 9.162 -8.314 1.00 93.12 93 GLY A N 1
ATOM 651 C CA . GLY A 1 93 ? 3.628 9.894 -9.463 1.00 93.12 93 GLY A CA 1
ATOM 652 C C . GLY A 1 93 ? 5.163 9.912 -9.535 1.00 93.12 93 GLY A C 1
ATOM 653 O O . GLY A 1 93 ? 5.735 10.393 -10.520 1.00 93.12 93 GLY A O 1
ATOM 654 N N . THR A 1 94 ? 5.870 9.386 -8.524 1.00 96.44 94 THR A N 1
ATOM 655 C CA . THR A 1 94 ? 7.337 9.301 -8.572 1.00 96.44 94 THR A CA 1
ATOM 656 C C . THR A 1 94 ? 7.762 8.329 -9.661 1.00 96.44 94 THR A C 1
ATOM 658 O O . THR A 1 94 ? 7.446 7.142 -9.610 1.00 96.44 94 THR A O 1
ATOM 661 N N . THR A 1 95 ? 8.542 8.834 -10.614 1.00 97.31 95 THR A N 1
ATOM 662 C CA . THR A 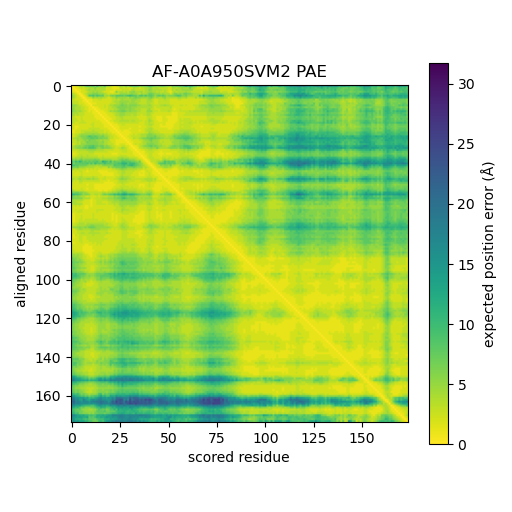1 95 ? 8.951 8.092 -11.803 1.00 97.31 95 THR A CA 1
ATOM 663 C C . THR A 1 95 ? 10.468 8.107 -11.971 1.00 97.31 95 THR A C 1
ATOM 665 O O . THR A 1 95 ? 11.106 9.150 -11.830 1.00 97.31 95 THR A O 1
ATOM 668 N N . ILE A 1 96 ? 11.050 6.967 -12.348 1.00 98.06 96 ILE A N 1
ATOM 669 C CA . ILE A 1 96 ? 12.440 6.868 -12.812 1.00 98.06 96 ILE A CA 1
ATOM 670 C C . ILE A 1 96 ? 12.490 6.375 -14.258 1.00 98.06 96 ILE A C 1
ATOM 672 O O . ILE A 1 96 ? 11.718 5.509 -14.669 1.00 98.06 96 ILE A O 1
ATOM 676 N N . THR A 1 97 ? 13.410 6.934 -15.048 1.00 96.31 97 THR A N 1
ATOM 677 C CA . THR A 1 97 ? 13.573 6.639 -16.481 1.00 96.31 97 THR A CA 1
ATOM 678 C C . THR A 1 97 ? 15.051 6.640 -16.881 1.00 96.31 97 THR A C 1
ATOM 680 O O . THR A 1 97 ? 15.925 7.020 -16.100 1.00 96.31 97 THR A O 1
ATOM 683 N N . GLY A 1 98 ? 15.359 6.193 -18.102 1.00 90.81 98 GLY A N 1
ATOM 684 C CA . GLY A 1 98 ? 16.717 6.288 -18.653 1.00 90.81 98 GLY A CA 1
ATOM 685 C C . GLY A 1 98 ? 17.742 5.364 -17.985 1.00 90.81 98 GLY A C 1
ATOM 686 O O . GLY A 1 98 ? 18.941 5.641 -18.037 1.00 90.81 98 GLY A O 1
ATOM 687 N N . GLY A 1 99 ? 17.281 4.288 -17.338 1.00 94.25 99 GLY A N 1
ATOM 688 C CA . GLY A 1 99 ? 18.147 3.277 -16.729 1.00 94.25 99 GLY A CA 1
ATOM 689 C C . GLY A 1 99 ? 18.844 3.718 -15.444 1.00 94.25 99 GLY A C 1
ATOM 690 O O . GLY A 1 99 ? 19.86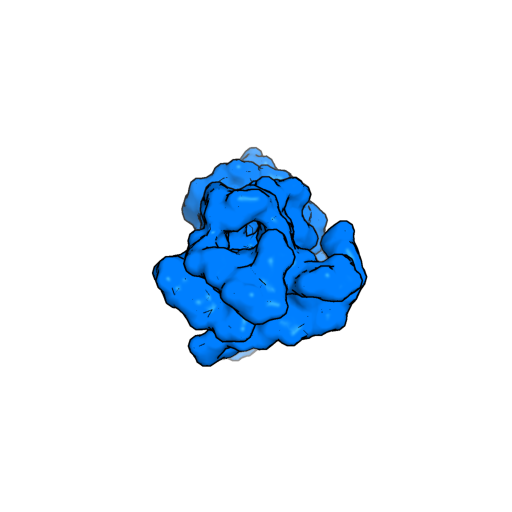7 3.141 -15.085 1.00 94.25 99 GLY A O 1
ATOM 691 N N . LYS A 1 100 ? 18.350 4.766 -14.773 1.00 94.88 100 LYS A N 1
ATOM 692 C CA . LYS A 1 100 ? 18.949 5.320 -13.550 1.00 94.88 100 LYS A CA 1
ATOM 693 C C . LYS A 1 100 ? 17.879 5.666 -12.516 1.00 94.88 100 LYS A C 1
ATOM 695 O O . LYS A 1 100 ? 16.719 5.849 -12.866 1.00 94.88 100 LYS A O 1
ATOM 700 N N . GLY A 1 101 ? 18.305 5.815 -11.262 1.00 96.94 101 GLY A N 1
ATOM 701 C CA . GLY A 1 101 ? 17.450 6.205 -10.139 1.00 96.94 101 GLY A CA 1
ATOM 702 C C . GLY A 1 101 ? 16.933 5.023 -9.321 1.00 96.94 101 GLY A C 1
ATOM 703 O O . GLY A 1 101 ? 17.212 3.861 -9.625 1.00 96.94 101 GLY A O 1
ATOM 704 N N . SER A 1 102 ? 16.190 5.349 -8.266 1.00 97.50 102 SER A N 1
ATOM 705 C CA . SER A 1 102 ? 15.525 4.392 -7.384 1.00 97.50 102 SER A CA 1
ATOM 706 C C . SER A 1 102 ? 14.193 4.946 -6.898 1.00 97.50 102 SER A C 1
ATOM 708 O O . SER A 1 102 ? 14.113 6.133 -6.578 1.00 97.50 102 SER A O 1
ATOM 710 N N . VAL A 1 103 ? 13.198 4.080 -6.760 1.00 97.56 103 VAL A N 1
ATOM 711 C CA . VAL A 1 103 ? 11.938 4.380 -6.067 1.00 97.56 103 VAL A CA 1
ATOM 712 C C . VAL A 1 103 ? 11.685 3.331 -4.995 1.00 97.56 103 VAL A C 1
ATOM 714 O O . VAL A 1 103 ? 12.198 2.218 -5.078 1.00 97.56 103 VAL A O 1
ATOM 717 N N . LEU A 1 104 ? 10.917 3.680 -3.971 1.00 96.19 104 LEU A N 1
ATOM 718 C CA . LEU A 1 104 ? 10.607 2.801 -2.852 1.00 96.19 104 LEU A CA 1
ATOM 719 C C . LEU A 1 104 ? 9.123 2.440 -2.873 1.00 96.19 104 LEU A C 1
ATOM 721 O O . LEU A 1 104 ? 8.267 3.296 -3.065 1.00 96.19 104 LEU A O 1
ATOM 725 N N . SER A 1 105 ? 8.832 1.169 -2.645 1.00 93.19 105 SER A N 1
ATOM 726 C CA . SER A 1 105 ? 7.483 0.632 -2.454 1.00 93.19 105 SER A CA 1
ATOM 727 C C . SER A 1 105 ? 7.430 -0.137 -1.132 1.00 93.19 105 SER A C 1
ATOM 729 O O . SER A 1 105 ? 8.493 -0.429 -0.570 1.00 93.19 105 SER A O 1
ATOM 731 N N . PRO A 1 106 ? 6.251 -0.594 -0.679 1.00 87.38 106 PRO A N 1
ATOM 732 C CA . PRO A 1 106 ? 6.158 -1.448 0.504 1.00 87.38 106 PRO A CA 1
ATOM 733 C C . PRO A 1 106 ? 6.940 -2.764 0.372 1.00 87.38 106 PRO A C 1
ATOM 735 O O . PRO A 1 106 ? 7.322 -3.356 1.376 1.00 87.38 106 PRO A O 1
ATOM 738 N N . GLN A 1 107 ? 7.191 -3.238 -0.855 1.00 89.38 107 GLN A N 1
ATOM 739 C CA . GLN A 1 107 ? 7.955 -4.466 -1.101 1.00 89.38 107 GLN A CA 1
ATOM 740 C C . GLN A 1 107 ? 9.472 -4.239 -1.138 1.00 89.38 107 GLN A C 1
ATOM 742 O O . GLN A 1 107 ? 10.244 -5.200 -1.098 1.00 89.38 107 GLN A O 1
ATOM 747 N N . GLY A 1 108 ? 9.913 -2.982 -1.203 1.00 92.50 108 GLY A N 1
ATOM 748 C CA . GLY A 1 108 ? 11.321 -2.609 -1.222 1.00 92.50 108 GLY A CA 1
ATOM 749 C C . GLY A 1 108 ? 11.686 -1.625 -2.327 1.00 92.50 108 GLY A C 1
ATOM 750 O O . GLY A 1 108 ? 10.824 -0.969 -2.924 1.00 92.50 108 GLY A O 1
ATOM 751 N N . SER A 1 109 ? 12.995 -1.502 -2.544 1.00 95.75 109 SER A N 1
ATOM 752 C CA . SER A 1 109 ? 13.606 -0.555 -3.477 1.00 95.75 109 SER A CA 1
ATOM 753 C C . SER A 1 109 ? 13.604 -1.109 -4.895 1.00 95.75 109 SER A C 1
ATOM 755 O O . SER A 1 109 ? 14.067 -2.224 -5.139 1.00 95.75 109 SER A O 1
ATOM 757 N N . TRP A 1 110 ? 13.115 -0.307 -5.831 1.00 97.75 110 TRP A N 1
ATOM 758 C CA . TRP A 1 110 ? 13.054 -0.623 -7.247 1.00 97.75 110 TRP A CA 1
ATOM 759 C C . TRP A 1 110 ? 14.061 0.213 -8.016 1.00 97.75 110 TRP A C 1
ATOM 761 O O . TRP A 1 110 ? 14.092 1.441 -7.900 1.00 97.75 110 TRP A O 1
ATOM 771 N N . THR A 1 111 ? 14.879 -0.457 -8.821 1.00 98.25 111 THR A N 1
ATOM 772 C CA . THR A 1 111 ? 15.927 0.169 -9.632 1.00 98.25 111 THR A CA 1
ATOM 773 C C . THR A 1 111 ? 16.003 -0.464 -11.015 1.00 98.25 111 THR A C 1
ATOM 775 O O . THR A 1 111 ? 15.440 -1.530 -11.279 1.00 98.25 111 THR A O 1
ATOM 778 N N . PHE A 1 112 ? 16.731 0.196 -11.914 1.00 98.31 112 PHE A N 1
ATOM 779 C CA . PHE A 1 112 ? 17.154 -0.408 -13.170 1.00 98.31 112 PHE A CA 1
ATOM 780 C C . PHE A 1 112 ? 18.502 -1.119 -13.019 1.00 98.31 112 PHE A C 1
ATOM 782 O O . PHE A 1 112 ? 19.397 -0.649 -12.318 1.00 98.31 112 PHE A O 1
ATOM 789 N N . GLY A 1 113 ? 18.646 -2.242 -13.717 1.00 97.06 113 GLY A N 1
ATOM 790 C CA . GLY A 1 113 ? 19.893 -2.977 -13.891 1.00 97.06 113 GLY A CA 1
ATOM 791 C C . GLY A 1 113 ? 20.513 -2.750 -15.267 1.00 97.06 113 GLY A C 1
ATOM 792 O O . GLY A 1 113 ? 20.411 -1.678 -15.863 1.00 97.06 113 GLY A O 1
ATOM 793 N N . THR A 1 114 ? 21.163 -3.785 -15.798 1.00 96.69 114 THR A N 1
ATOM 794 C CA . THR A 1 114 ? 21.805 -3.736 -17.116 1.00 96.69 114 THR A CA 1
ATOM 795 C C . THR A 1 114 ? 20.789 -3.483 -18.230 1.00 96.69 114 THR A C 1
ATOM 797 O O . THR A 1 114 ? 19.657 -3.976 -18.195 1.00 96.69 114 THR A O 1
ATOM 800 N N . GLN A 1 115 ? 21.205 -2.716 -19.239 1.00 96.44 115 GLN A N 1
ATOM 801 C CA . GLN A 1 115 ? 20.399 -2.498 -20.434 1.00 96.44 115 GLN A CA 1
ATOM 802 C C . GLN A 1 115 ? 20.209 -3.810 -21.199 1.00 96.44 115 GLN A C 1
ATOM 804 O O . GLN A 1 115 ? 21.145 -4.590 -21.369 1.00 96.44 115 GLN A O 1
ATOM 809 N N . SER A 1 116 ? 18.993 -4.038 -21.683 1.00 93.88 116 SER A N 1
ATOM 810 C CA . SER A 1 116 ? 18.680 -5.183 -22.529 1.00 93.88 116 SER A CA 1
ATOM 811 C C . SER A 1 116 ? 19.320 -5.027 -23.906 1.00 93.88 116 SER A C 1
ATOM 813 O O . SER A 1 116 ? 19.106 -4.025 -24.590 1.00 93.88 116 SER A O 1
ATOM 815 N N . THR A 1 117 ? 20.054 -6.046 -24.349 1.00 92.75 117 THR A N 1
ATOM 816 C CA . THR A 1 117 ? 20.624 -6.100 -25.704 1.00 92.75 117 THR A CA 1
ATOM 817 C C . THR A 1 117 ? 19.570 -6.416 -26.766 1.00 92.75 117 THR A C 1
ATOM 819 O O . THR A 1 117 ? 19.687 -5.956 -27.897 1.00 92.75 117 THR A O 1
ATOM 822 N N . ALA A 1 118 ? 18.519 -7.159 -26.407 1.00 91.00 118 ALA A N 1
ATOM 823 C CA . ALA A 1 118 ? 17.414 -7.493 -27.307 1.00 91.00 118 ALA A CA 1
ATOM 824 C C . ALA A 1 118 ? 16.437 -6.324 -27.503 1.00 91.00 118 ALA A C 1
ATOM 826 O O . ALA A 1 118 ? 15.731 -6.259 -28.506 1.00 91.00 118 ALA A O 1
ATOM 827 N N . THR A 1 119 ? 16.374 -5.410 -26.532 1.00 89.50 119 THR A N 1
ATOM 828 C CA . THR A 1 119 ? 15.397 -4.317 -26.503 1.00 89.50 119 THR A CA 1
ATOM 829 C C . THR A 1 119 ? 16.081 -3.018 -26.061 1.00 89.50 119 THR A C 1
ATOM 831 O O . THR A 1 119 ? 15.924 -2.609 -24.902 1.00 89.50 119 THR A O 1
ATOM 834 N N . PRO A 1 120 ? 16.879 -2.381 -26.941 1.00 91.44 120 PRO A N 1
ATOM 835 C CA . PRO A 1 120 ? 17.564 -1.134 -26.620 1.00 91.44 120 PRO A CA 1
ATOM 836 C C . PRO A 1 120 ? 16.593 -0.071 -26.095 1.00 91.44 120 PRO A C 1
ATOM 838 O O . PRO A 1 120 ? 15.479 0.065 -26.595 1.00 91.44 120 PRO A O 1
ATOM 841 N N . GLY A 1 121 ? 17.014 0.672 -25.072 1.00 92.06 121 GLY A N 1
ATOM 842 C CA . GLY A 1 121 ? 16.150 1.637 -24.378 1.00 92.06 121 GLY A CA 1
ATOM 843 C C . GLY A 1 121 ? 15.299 1.054 -23.243 1.00 92.06 121 GLY A C 1
ATOM 844 O O . GLY A 1 121 ? 14.589 1.815 -22.595 1.00 92.06 121 GLY A O 1
ATOM 845 N N . ASN A 1 122 ? 15.413 -0.249 -22.957 1.00 96.00 122 ASN A N 1
ATOM 846 C CA . ASN A 1 122 ? 14.889 -0.865 -21.738 1.00 96.00 122 ASN A CA 1
ATOM 847 C C . ASN A 1 122 ? 16.013 -1.470 -20.895 1.00 96.00 122 ASN A C 1
ATOM 849 O O . ASN A 1 122 ? 17.012 -1.967 -21.419 1.00 96.00 122 ASN A O 1
ATOM 853 N N . TRP A 1 123 ? 15.804 -1.510 -19.585 1.00 97.56 123 TRP A N 1
ATOM 854 C CA . TRP A 1 123 ? 16.737 -2.065 -18.608 1.00 97.56 123 TRP A CA 1
ATOM 855 C C . TRP A 1 123 ? 16.048 -3.123 -17.763 1.00 97.56 123 TRP A C 1
ATOM 857 O O . TRP A 1 123 ? 14.829 -3.075 -17.592 1.00 97.56 123 TRP A O 1
ATOM 867 N N . ALA A 1 124 ? 16.821 -4.080 -17.247 1.00 96.44 124 ALA A N 1
ATOM 868 C CA . ALA A 1 124 ? 16.318 -5.036 -16.266 1.00 96.44 124 ALA A CA 1
ATOM 869 C C . ALA A 1 124 ? 15.681 -4.295 -15.085 1.00 96.44 124 ALA A C 1
ATOM 871 O O . ALA A 1 124 ? 16.238 -3.312 -14.602 1.00 96.44 124 ALA A O 1
ATOM 872 N N . ILE A 1 125 ? 14.528 -4.764 -14.624 1.00 96.62 125 ILE A N 1
ATOM 873 C CA . ILE A 1 125 ? 13.847 -4.215 -13.452 1.00 96.62 125 ILE A CA 1
ATOM 874 C C . ILE A 1 125 ? 14.279 -5.029 -12.242 1.00 96.62 125 ILE A C 1
ATOM 876 O O . ILE A 1 125 ? 14.098 -6.254 -12.219 1.00 96.62 125 ILE A O 1
ATOM 880 N N . LEU A 1 126 ? 14.855 -4.350 -11.255 1.00 97.25 126 LEU A N 1
ATOM 881 C CA . LEU A 1 126 ? 15.389 -4.957 -10.047 1.00 97.25 126 LEU A CA 1
ATOM 882 C C . LEU A 1 126 ? 14.520 -4.592 -8.841 1.00 97.25 126 LEU A C 1
ATOM 884 O O . LEU A 1 126 ? 14.172 -3.427 -8.670 1.00 97.25 126 LEU A O 1
ATOM 888 N N . LEU A 1 127 ? 14.240 -5.575 -7.988 1.00 96.06 127 LEU A N 1
ATOM 889 C CA . LEU A 1 127 ? 13.687 -5.390 -6.649 1.00 96.06 127 LEU A CA 1
ATOM 890 C C . LEU A 1 127 ? 14.777 -5.732 -5.634 1.00 96.06 127 LEU A C 1
ATOM 892 O O . LEU A 1 127 ? 15.301 -6.844 -5.637 1.00 96.06 127 LEU A O 1
ATOM 896 N N . ASN A 1 128 ? 15.146 -4.775 -4.785 1.00 95.50 128 ASN A N 1
ATOM 897 C CA . ASN A 1 128 ? 16.222 -4.905 -3.798 1.00 95.50 128 ASN A CA 1
ATOM 898 C C . ASN A 1 128 ? 17.539 -5.418 -4.420 1.00 95.50 128 ASN A C 1
ATOM 900 O O . ASN A 1 128 ? 18.256 -6.223 -3.832 1.00 95.50 128 ASN A O 1
ATOM 904 N N . GLY A 1 129 ? 17.838 -4.974 -5.646 1.00 96.06 129 GLY A N 1
ATOM 905 C CA . GLY A 1 129 ? 19.026 -5.381 -6.405 1.00 96.06 129 GLY A CA 1
ATOM 906 C C . GLY A 1 129 ? 18.913 -6.725 -7.137 1.00 96.06 129 GLY A C 1
ATOM 907 O O . GLY A 1 129 ? 19.829 -7.083 -7.872 1.00 96.06 129 GLY A O 1
ATOM 908 N N . VAL A 1 130 ? 17.800 -7.451 -6.998 1.00 94.88 130 VAL A N 1
ATOM 909 C CA . VAL A 1 130 ? 17.566 -8.746 -7.653 1.00 94.88 130 VAL A CA 1
ATOM 910 C C . VAL A 1 130 ? 16.664 -8.575 -8.872 1.00 94.88 130 VAL A C 1
ATOM 912 O O . VAL A 1 130 ? 15.616 -7.938 -8.801 1.00 94.88 130 VAL A O 1
ATOM 915 N N . ALA A 1 131 ? 17.057 -9.155 -10.008 1.00 94.12 131 ALA A N 1
ATOM 916 C CA . ALA A 1 131 ? 16.293 -9.047 -11.246 1.00 94.12 131 ALA A CA 1
ATOM 917 C C . ALA A 1 131 ? 14.947 -9.777 -11.166 1.00 94.12 131 ALA A C 1
ATOM 919 O O . ALA A 1 131 ? 14.876 -10.941 -10.785 1.00 94.12 131 ALA A O 1
ATOM 920 N N . THR A 1 132 ? 13.888 -9.110 -11.623 1.00 92.94 132 THR A N 1
ATOM 921 C CA . THR A 1 132 ? 12.520 -9.661 -11.658 1.00 92.94 132 THR A CA 1
ATOM 922 C C . THR A 1 132 ? 12.195 -10.427 -12.945 1.00 92.94 132 THR A C 1
ATOM 924 O O . THR A 1 132 ? 11.047 -10.795 -13.183 1.00 92.94 132 THR A O 1
ATOM 927 N N . GLY A 1 133 ? 13.186 -10.612 -13.824 1.00 91.25 133 GLY A N 1
ATOM 928 C CA . GLY A 1 133 ? 13.016 -11.234 -15.142 1.00 91.25 133 GLY A CA 1
ATOM 929 C C . GLY A 1 133 ? 12.349 -10.343 -16.199 1.00 91.25 133 GLY A C 1
ATOM 930 O O . GLY A 1 133 ? 12.178 -10.782 -17.331 1.00 91.25 133 GLY A O 1
ATOM 931 N N . ASN A 1 134 ? 12.002 -9.097 -15.860 1.00 92.50 134 ASN A N 1
ATOM 932 C CA . ASN A 1 134 ? 11.341 -8.150 -16.759 1.00 92.50 134 ASN A CA 1
ATOM 933 C C . ASN A 1 134 ? 12.247 -6.962 -17.094 1.00 92.50 134 ASN A C 1
ATOM 935 O O . ASN A 1 134 ? 13.174 -6.636 -16.346 1.00 92.50 134 ASN A O 1
ATOM 939 N N . THR A 1 135 ? 11.975 -6.308 -18.225 1.00 95.12 135 THR A N 1
ATOM 940 C CA . THR A 1 135 ? 12.675 -5.094 -18.655 1.00 95.12 135 THR A CA 1
ATOM 941 C C . THR A 1 135 ? 11.688 -3.974 -18.970 1.00 95.12 135 THR A C 1
ATOM 943 O O . THR A 1 135 ? 10.593 -4.214 -19.484 1.00 95.12 135 THR A O 1
ATOM 946 N N . GLY A 1 136 ? 12.081 -2.735 -18.681 1.00 95.75 136 GLY A N 1
ATOM 947 C CA . GLY A 1 136 ? 11.244 -1.559 -18.907 1.00 95.75 136 GLY A CA 1
ATOM 948 C C . GLY A 1 136 ? 12.050 -0.288 -19.138 1.00 95.75 136 GLY A C 1
ATOM 949 O O . GLY A 1 136 ? 13.259 -0.255 -18.909 1.00 95.75 136 GLY A O 1
ATOM 950 N N . SER A 1 137 ? 11.364 0.748 -19.612 1.00 96.06 137 SER A N 1
ATOM 951 C CA . SER A 1 137 ? 11.919 2.090 -19.860 1.00 96.06 137 SER A CA 1
ATOM 952 C C . SER A 1 137 ? 11.572 3.093 -18.756 1.00 96.06 137 SER A C 1
ATOM 954 O O . SER A 1 137 ? 12.239 4.121 -18.618 1.00 96.06 137 SER A O 1
ATOM 956 N N . VAL A 1 138 ? 10.542 2.781 -17.965 1.00 97.50 138 VAL A N 1
ATOM 957 C CA . VAL A 1 138 ? 9.992 3.606 -16.886 1.00 97.50 138 VAL A CA 1
ATOM 958 C C . VAL A 1 138 ? 9.613 2.699 -15.719 1.00 97.50 138 VAL A C 1
ATOM 960 O O . VAL A 1 138 ? 9.049 1.634 -15.970 1.00 97.50 138 VAL A O 1
ATOM 963 N N . ILE A 1 139 ? 9.891 3.121 -14.485 1.00 98.00 139 ILE A N 1
ATOM 964 C CA . ILE A 1 139 ? 9.267 2.584 -13.265 1.00 98.00 139 ILE A CA 1
ATOM 965 C C . ILE A 1 139 ? 8.568 3.748 -12.566 1.00 98.00 139 ILE A C 1
ATOM 967 O O . ILE A 1 139 ? 9.174 4.808 -12.411 1.00 98.00 139 ILE A O 1
ATOM 971 N N . GLU A 1 140 ? 7.319 3.550 -12.159 1.00 97.56 140 GLU A N 1
ATOM 972 C CA . GLU A 1 140 ? 6.481 4.558 -11.511 1.00 97.56 140 GLU A CA 1
ATOM 973 C C . GLU A 1 140 ? 5.819 3.987 -10.254 1.00 97.56 140 GLU A C 1
ATOM 975 O O . GLU A 1 140 ? 5.390 2.830 -10.239 1.00 97.56 140 GLU A O 1
ATOM 980 N N . ILE A 1 141 ? 5.753 4.800 -9.200 1.00 95.50 141 ILE A N 1
ATOM 981 C CA . ILE A 1 141 ? 4.953 4.530 -8.006 1.00 95.50 141 ILE A CA 1
ATOM 982 C C . ILE A 1 141 ? 3.635 5.284 -8.125 1.00 95.50 141 ILE A C 1
ATOM 984 O O . ILE A 1 141 ? 3.650 6.484 -8.380 1.00 95.50 141 ILE A O 1
ATOM 988 N N . ALA A 1 142 ? 2.509 4.600 -7.947 1.00 91.56 142 ALA A N 1
ATOM 989 C CA . ALA A 1 142 ? 1.182 5.200 -8.031 1.00 91.56 142 ALA A CA 1
ATOM 990 C C . ALA A 1 142 ? 0.150 4.431 -7.194 1.00 91.56 142 ALA A C 1
ATOM 992 O O . ALA A 1 142 ? 0.378 3.285 -6.806 1.00 91.56 142 ALA A O 1
ATOM 993 N N . HIS A 1 143 ? -1.028 5.023 -6.990 1.00 86.62 143 HIS A N 1
ATOM 994 C CA . HIS A 1 143 ? -2.175 4.392 -6.332 1.00 86.62 143 HIS A CA 1
ATOM 995 C C . HIS A 1 143 ? -1.860 3.816 -4.941 1.00 86.62 143 HIS A C 1
ATOM 997 O O . HIS A 1 143 ? -2.163 2.652 -4.670 1.00 86.62 143 HIS A O 1
ATOM 1003 N N . GLY A 1 144 ? -1.249 4.614 -4.065 1.00 80.38 144 GLY A N 1
ATOM 1004 C CA . GLY A 1 144 ? -0.920 4.228 -2.694 1.00 80.38 144 GLY A CA 1
ATOM 1005 C C . GLY A 1 144 ? 0.330 3.356 -2.596 1.00 80.38 144 GLY A C 1
ATOM 1006 O O . GLY A 1 144 ? 0.355 2.398 -1.823 1.00 80.38 144 GLY A O 1
ATOM 1007 N N . GLY A 1 145 ? 1.360 3.654 -3.394 1.00 87.12 145 GLY A N 1
ATOM 1008 C CA . GLY A 1 145 ? 2.634 2.931 -3.330 1.00 87.12 145 GLY A CA 1
ATOM 1009 C C . GLY A 1 145 ? 2.731 1.679 -4.213 1.00 87.12 145 GLY A C 1
ATOM 1010 O O . GLY A 1 145 ? 3.696 0.921 -4.080 1.00 87.12 145 GLY A O 1
ATOM 1011 N N . ASN A 1 146 ? 1.763 1.436 -5.106 1.00 90.12 146 ASN A N 1
ATOM 1012 C CA . ASN A 1 146 ? 1.836 0.339 -6.073 1.00 90.12 146 ASN A CA 1
ATOM 1013 C C . ASN A 1 146 ? 2.880 0.635 -7.153 1.00 90.12 146 ASN A C 1
ATOM 1015 O O . ASN A 1 146 ? 3.087 1.782 -7.540 1.00 90.12 146 ASN A O 1
ATOM 1019 N N . VAL A 1 147 ? 3.517 -0.417 -7.668 1.00 95.31 147 VAL A N 1
ATOM 1020 C CA . VAL A 1 147 ? 4.617 -0.278 -8.630 1.00 95.31 147 VAL A CA 1
ATOM 1021 C C . VAL A 1 147 ? 4.151 -0.620 -10.032 1.00 95.31 147 VAL A C 1
ATOM 1023 O O . VAL A 1 147 ? 3.571 -1.682 -10.263 1.00 95.31 147 VAL A O 1
ATOM 1026 N N . TYR A 1 148 ? 4.475 0.258 -10.972 1.00 97.12 148 TYR A N 1
ATOM 1027 C CA . TYR A 1 148 ? 4.200 0.099 -12.389 1.00 97.12 148 TYR A CA 1
ATOM 1028 C C . TYR A 1 148 ? 5.495 0.188 -13.189 1.00 97.12 148 TYR A C 1
ATOM 1030 O O . TYR A 1 148 ? 6.422 0.906 -12.816 1.00 97.12 148 TYR A O 1
ATOM 1038 N N . TYR A 1 149 ? 5.562 -0.505 -14.323 1.00 96.94 149 TYR A N 1
ATOM 1039 C CA . TYR A 1 149 ? 6.600 -0.251 -15.317 1.00 96.94 149 TYR A CA 1
ATOM 1040 C C . TYR A 1 149 ? 6.034 -0.179 -16.728 1.00 96.94 149 TYR A C 1
ATOM 1042 O O . TYR A 1 149 ? 5.030 -0.819 -17.055 1.00 96.94 149 TYR A O 1
ATOM 1050 N N . LYS A 1 150 ? 6.735 0.561 -17.590 1.00 97.00 150 LYS A N 1
ATOM 1051 C CA . LYS A 1 150 ? 6.433 0.651 -19.021 1.00 97.00 150 LYS A CA 1
ATOM 1052 C C . LYS A 1 150 ? 7.373 -0.237 -19.829 1.00 97.00 150 LYS A C 1
ATOM 1054 O O . LYS A 1 150 ? 8.581 0.005 -19.890 1.00 97.00 150 LYS A O 1
ATOM 1059 N N . GLY A 1 151 ? 6.818 -1.279 -20.439 1.00 90.06 151 GLY A N 1
ATOM 1060 C CA . GLY A 1 151 ? 7.536 -2.231 -21.283 1.00 90.06 151 GLY A CA 1
ATOM 1061 C C . GLY A 1 151 ? 7.834 -1.702 -22.690 1.00 90.06 151 GLY A C 1
ATOM 1062 O O . GLY A 1 151 ? 7.486 -0.579 -23.054 1.00 90.06 151 GLY A O 1
ATOM 1063 N N . ILE A 1 152 ? 8.461 -2.550 -23.512 1.00 81.25 152 ILE A N 1
ATOM 1064 C CA . ILE A 1 152 ? 8.965 -2.204 -24.857 1.00 81.25 152 ILE A CA 1
ATOM 1065 C C . ILE A 1 152 ? 7.898 -1.674 -25.828 1.00 81.25 152 ILE A C 1
ATOM 1067 O O . ILE A 1 152 ? 8.164 -0.774 -26.614 1.00 81.25 152 ILE A O 1
ATOM 1071 N N . SER A 1 153 ? 6.675 -2.194 -25.766 1.00 83.38 153 SER A N 1
ATOM 1072 C CA . SER A 1 153 ? 5.557 -1.793 -26.632 1.00 83.38 153 SER A CA 1
ATOM 1073 C C . SER A 1 153 ? 4.830 -0.542 -26.125 1.00 83.38 153 SER A C 1
ATOM 1075 O O . SER A 1 153 ? 3.721 -0.248 -26.563 1.00 83.38 153 SER A O 1
ATOM 1077 N N . GLY A 1 154 ? 5.390 0.142 -25.123 1.00 88.62 154 GLY A N 1
ATOM 1078 C CA . GLY A 1 154 ? 4.709 1.199 -24.382 1.00 88.62 154 GLY A CA 1
ATOM 1079 C C . GLY A 1 154 ? 3.571 0.698 -23.486 1.00 88.62 154 GLY A C 1
ATOM 1080 O O . GLY A 1 154 ? 2.857 1.512 -22.910 1.00 88.62 154 GLY A O 1
ATOM 1081 N N . THR A 1 155 ? 3.403 -0.623 -23.371 1.00 93.75 155 THR A N 1
ATOM 1082 C CA . THR A 1 155 ? 2.426 -1.269 -22.488 1.00 93.75 155 THR A CA 1
ATOM 1083 C C . THR A 1 155 ? 2.856 -1.144 -21.033 1.00 93.75 155 THR A C 1
ATOM 1085 O O . THR A 1 155 ? 4.028 -1.348 -20.718 1.00 93.75 155 THR A O 1
ATOM 1088 N N . TRP A 1 156 ? 1.895 -0.868 -20.159 1.00 96.81 156 TRP A N 1
ATOM 1089 C CA . TRP A 1 156 ? 2.109 -0.790 -18.723 1.00 96.81 156 TRP A CA 1
ATOM 1090 C C . TRP A 1 156 ? 1.795 -2.105 -18.020 1.00 96.81 156 TRP A C 1
ATOM 1092 O O . TRP A 1 156 ? 0.926 -2.874 -18.441 1.00 96.81 156 TRP A O 1
ATOM 1102 N N . TYR A 1 157 ? 2.525 -2.352 -16.941 1.00 96.25 157 TYR A N 1
ATOM 1103 C CA . TYR A 1 157 ? 2.374 -3.522 -16.094 1.00 96.25 157 TYR A CA 1
ATOM 1104 C C . TYR A 1 157 ? 2.409 -3.092 -14.637 1.00 96.25 157 TYR A C 1
ATOM 1106 O O . TYR A 1 157 ? 3.261 -2.288 -14.269 1.00 96.25 157 TYR A O 1
ATOM 1114 N N . GLN A 1 158 ? 1.521 -3.653 -13.824 1.00 95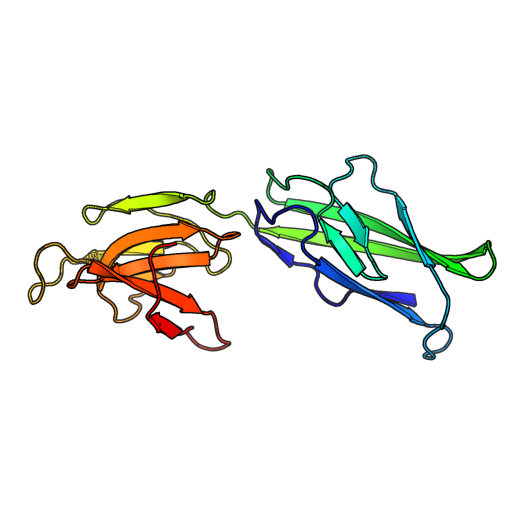.81 158 GLN A N 1
ATOM 1115 C CA . GLN A 1 158 ? 1.475 -3.447 -12.381 1.00 95.81 158 GLN A CA 1
ATOM 1116 C C . GLN A 1 158 ? 2.078 -4.652 -11.663 1.00 95.81 158 GLN A C 1
ATOM 1118 O O . GLN A 1 158 ? 1.785 -5.799 -12.015 1.00 95.81 158 GLN A O 1
ATOM 1123 N N . PHE A 1 159 ? 2.893 -4.402 -10.644 1.00 94.50 159 PHE A N 1
ATOM 1124 C CA . PHE A 1 159 ? 3.364 -5.441 -9.744 1.00 94.50 159 PHE A CA 1
ATOM 1125 C C . PHE A 1 159 ? 2.264 -5.784 -8.747 1.00 94.50 159 PHE A C 1
ATOM 1127 O O . PHE A 1 159 ? 1.802 -4.924 -7.997 1.00 94.50 159 PHE A O 1
ATOM 1134 N N . VAL A 1 160 ? 1.874 -7.052 -8.709 1.00 91.12 160 VAL A N 1
ATOM 1135 C CA . VAL A 1 160 ? 0.987 -7.593 -7.685 1.00 91.12 160 VAL A CA 1
ATOM 1136 C C . VAL A 1 160 ? 1.812 -8.507 -6.784 1.00 91.12 160 VAL A C 1
ATOM 1138 O O . VAL A 1 160 ? 2.243 -9.576 -7.233 1.00 91.12 160 VAL A O 1
ATOM 1141 N N . PRO A 1 161 ? 2.076 -8.113 -5.526 1.00 84.06 161 PRO A N 1
ATOM 1142 C CA . PRO A 1 161 ? 2.814 -8.955 -4.598 1.00 84.06 161 PRO A CA 1
ATOM 1143 C C . PRO A 1 161 ? 2.063 -10.267 -4.335 1.00 84.06 161 PRO A C 1
ATOM 1145 O O . PRO A 1 161 ? 0.844 -10.295 -4.186 1.00 84.06 161 PRO A O 1
ATOM 1148 N N . ASN A 1 162 ? 2.810 -11.365 -4.254 1.00 79.31 162 ASN A N 1
ATOM 1149 C CA . ASN A 1 162 ? 2.347 -12.651 -3.739 1.00 79.31 162 ASN A CA 1
ATOM 1150 C C . ASN A 1 162 ? 3.385 -13.171 -2.731 1.00 79.31 162 ASN A C 1
ATOM 1152 O O . ASN A 1 162 ? 4.472 -12.605 -2.624 1.00 79.31 162 ASN A O 1
ATOM 1156 N N . TYR A 1 163 ? 3.078 -14.249 -2.011 1.00 55.22 163 TYR A N 1
ATOM 1157 C CA . TYR A 1 163 ? 3.930 -14.766 -0.931 1.00 55.22 163 TYR A CA 1
ATOM 1158 C C . TYR A 1 163 ? 5.348 -15.220 -1.347 1.00 55.22 163 TYR A C 1
ATOM 1160 O O . TYR A 1 163 ? 6.142 -15.520 -0.462 1.00 55.22 163 TYR A O 1
ATOM 1168 N N . VAL A 1 164 ? 5.682 -15.301 -2.645 1.00 56.16 164 VAL A N 1
ATOM 1169 C CA . VAL A 1 164 ? 6.935 -15.926 -3.117 1.00 56.16 164 VAL A CA 1
ATOM 1170 C C . VAL A 1 164 ? 7.810 -14.977 -3.946 1.00 56.16 164 VAL A C 1
ATOM 1172 O O . VAL A 1 164 ? 9.005 -14.895 -3.685 1.00 56.16 164 VAL A O 1
ATOM 1175 N N . THR A 1 165 ? 7.251 -14.243 -4.919 1.00 67.00 165 THR A N 1
ATOM 1176 C CA . THR A 1 165 ? 8.022 -13.335 -5.809 1.00 67.00 165 THR A CA 1
ATOM 1177 C C . THR A 1 165 ? 7.217 -12.172 -6.417 1.00 67.00 165 THR A C 1
ATOM 1179 O O . THR A 1 165 ? 7.795 -11.303 -7.065 1.00 67.00 165 THR A O 1
ATOM 1182 N N . GLY A 1 166 ? 5.891 -12.149 -6.245 1.00 80.12 166 GLY A N 1
ATOM 1183 C CA . GLY A 1 166 ? 4.963 -11.283 -6.982 1.00 80.12 166 GLY A CA 1
ATOM 1184 C C . GLY A 1 166 ? 4.841 -11.614 -8.474 1.00 80.12 166 GLY A C 1
ATOM 1185 O O . GLY A 1 166 ? 5.593 -12.427 -9.016 1.00 80.12 166 GLY A O 1
ATOM 1186 N N . VAL A 1 167 ? 3.841 -11.023 -9.131 1.00 90.31 167 VAL A N 1
ATOM 1187 C CA . VAL A 1 167 ? 3.537 -11.201 -10.561 1.00 90.31 167 VAL A CA 1
ATOM 1188 C C . VAL A 1 167 ? 3.294 -9.841 -11.205 1.00 90.31 167 VAL A C 1
ATOM 1190 O O . VAL A 1 167 ? 2.659 -8.975 -10.613 1.00 90.31 167 VAL A O 1
ATOM 1193 N N . TRP A 1 168 ? 3.759 -9.668 -12.441 1.00 93.25 168 TRP A N 1
ATOM 1194 C CA . TRP A 1 168 ? 3.438 -8.498 -13.253 1.00 93.25 168 TRP A CA 1
ATOM 1195 C C . TRP A 1 168 ? 2.173 -8.739 -14.069 1.00 93.25 168 TRP A C 1
ATOM 1197 O O . TRP A 1 168 ? 2.121 -9.652 -14.895 1.00 93.25 168 TRP A O 1
ATOM 1207 N N . ILE A 1 169 ? 1.155 -7.910 -13.855 1.00 94.19 169 ILE A N 1
ATOM 1208 C CA . ILE A 1 169 ? -0.111 -7.977 -14.583 1.00 94.19 169 ILE A CA 1
ATOM 1209 C C . ILE A 1 169 ? -0.150 -6.841 -15.597 1.00 94.19 169 ILE A C 1
ATOM 1211 O O . ILE A 1 169 ? 0.102 -5.686 -15.265 1.00 94.19 169 ILE A O 1
ATOM 1215 N N . LYS A 1 170 ? -0.458 -7.173 -16.853 1.00 94.31 170 LYS A N 1
ATOM 1216 C CA . LYS A 1 170 ? -0.629 -6.185 -17.923 1.00 94.31 17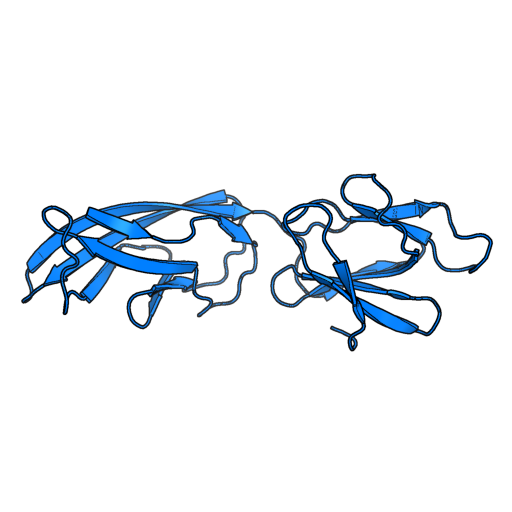0 LYS A CA 1
ATOM 1217 C C . LYS A 1 170 ? -1.823 -5.280 -17.607 1.00 94.31 170 LYS A C 1
ATOM 1219 O O . LYS A 1 170 ? -2.909 -5.788 -17.340 1.00 94.31 170 LYS A O 1
ATOM 1224 N N . GLY A 1 171 ? -1.638 -3.968 -17.710 1.00 88.12 171 GLY A N 1
ATOM 1225 C CA . GLY A 1 171 ? -2.662 -2.972 -17.407 1.00 88.12 171 GLY A CA 1
ATOM 1226 C C . GLY A 1 171 ? -2.583 -1.731 -18.294 1.00 88.12 171 GLY A C 1
ATOM 1227 O O . GLY A 1 171 ? -1.944 -1.726 -19.352 1.00 88.12 171 GLY A O 1
ATOM 1228 N N . SER A 1 172 ? -3.277 -0.681 -17.862 1.00 84.38 172 SER A N 1
ATOM 1229 C CA . SER A 1 172 ? -3.172 0.672 -18.409 1.00 84.38 172 SER A CA 1
ATOM 1230 C C . SER A 1 172 ? -2.048 1.450 -17.728 1.00 84.38 172 SER A C 1
ATOM 1232 O O . SER A 1 172 ? -1.438 0.966 -16.775 1.00 84.38 172 SER A O 1
ATOM 1234 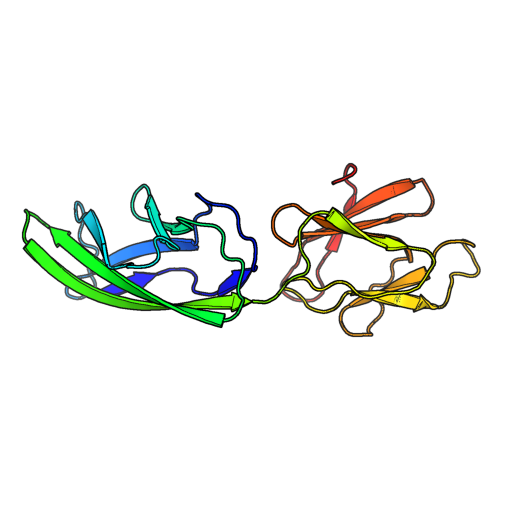N N . ALA A 1 173 ? -1.777 2.658 -18.230 1.00 84.50 173 ALA A N 1
ATOM 1235 C CA . ALA A 1 173 ? -0.991 3.620 -17.467 1.00 84.50 173 ALA A CA 1
ATOM 1236 C C . ALA A 1 173 ? -1.610 3.817 -16.066 1.00 84.50 173 ALA A C 1
ATOM 1238 O O . ALA A 1 173 ? -2.841 3.687 -15.958 1.00 84.50 173 ALA A O 1
ATOM 1239 N N . PRO A 1 174 ? -0.775 4.055 -15.040 1.00 86.62 174 PRO A N 1
ATOM 1240 C CA . PRO A 1 174 ? -1.246 4.489 -13.732 1.00 86.62 174 PRO A CA 1
ATOM 1241 C C . PRO A 1 174 ? -2.004 5.821 -13.812 1.00 86.62 174 PRO A C 1
ATOM 1243 O O . PRO A 1 174 ? -1.827 6.570 -14.804 1.00 86.62 174 PRO A O 1
#

Mean predicted aligned error: 5.46 Å

Nearest PDB structures (foldseek):
  3lnd-assembly2_D  TM=4.062E-01  e=3.054E-03  Mus musculus
  4m02-assembly1_A  TM=6.457E-01  e=1.209E-01  Staphylococcus aureus subsp. aureus NCTC 8325
  4m03-assembly1_A-2  TM=3.527E-01  e=2.985E-02  Staphylococcus aureus subsp. aureus NCTC 8325
  4m00-assembly1_A  TM=3.692E-01  e=6.166E-02  Staphylococcus aureus subsp. aureus NCTC 8325
  8c7m-assembly2_B  TM=2.286E-01  e=1.381E+00  Homo sapiens

Radius of gyration: 20.35 Å; Cα contacts (8 Å, |Δi|>4): 441; chains: 1; bounding box: 47×30×56 Å

pLDDT: mean 91.65, std 6.13, range [55.22, 98.31]

Sequence (174 aa):
MIALSITTIPQYTGAGTVVGALAVYQNGVAISGATFLIEDDQSDFTISGGNLAVGGALSVPGYYNVKVDAVASGVIIDTAEFTINVVAVSPDGTTITGGKGSVLSPQGSWTFGTQSTATPGNWAILLNGVATGNTGSVIEIAHGGNVYYKGISGTWYQFVPNYVTGVWIKGSAP